Protein AF-A0AA36DNM9-F1 (afdb_monomer)

Solvent-accessible surface area (backbone atoms only — not comparable to full-atom values): 7784 Å² total; per-residue (Å²): 115,47,74,42,99,84,71,50,64,33,42,67,44,81,44,74,40,50,65,60,70,42,46,70,60,34,49,65,69,62,72,47,93,47,58,66,54,40,49,51,36,39,52,74,42,41,33,39,57,55,45,48,56,52,63,67,27,68,68,52,47,51,33,54,76,69,74,41,57,74,46,80,47,72,48,60,57,66,64,55,32,82,54,30,30,82,91,37,10,83,82,48,70,67,41,56,41,75,33,61,49,49,48,50,42,43,75,73,72,47,74,63,67,65,46,73,78,42,72,47,43,77,85,49,59,78,88,79,80,88,85,123

Foldseek 3Di:
DDADPVRADEAEAEDAAQQPLQLLVCQVVVVDDDLVVSQVSLVVSCLQVVLVCQLPPPVVVVCVVVVGHYHYDYHSSWDALLLQDCLNC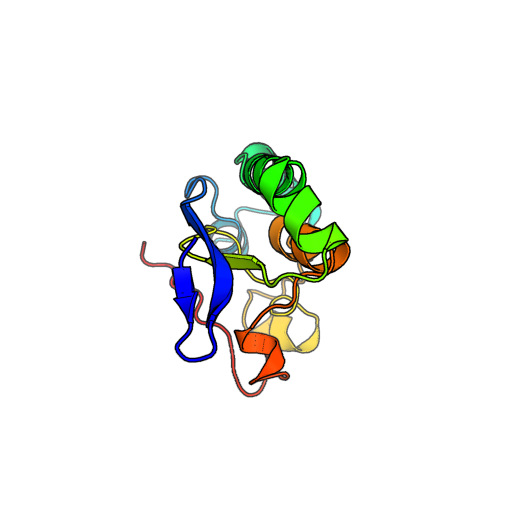VVRNNGRHRRNSNVVCVVSVHDDPVCVVVVDCNVPPDDDDPPD

Mean predicted aligned error: 4.23 Å

InterPro domains:
  IPR036691 Endonuclease/exonuclease/phosphatase superfamily [G3DSA:3.60.10.10] (1-129)
  IPR036691 Endonuclease/exonuclease/phosphatase superfamily [SSF56219] (6-123)

pLDDT: mean 91.88, std 10.55, range [38.22, 98.5]

Nearest PDB structures (foldseek):
  7f1m-assembly1_A-1  TM=2.397E-01  e=2.292E+00  Lake Victoria marburgvirus - Angola2005
  4d3r-assembly1_A  TM=2.615E-01  e=3.123E+00  Homo sapiens
  3awg-assembly2_B  TM=3.117E-01  e=8.401E+00  Ciona intestinalis
  5z5a-assembly3_C  TM=2.226E-01  e=6.560E+00  Thermococcus kodakarensis KOD1

Structure (mmCIF, N/CA/C/O backbone):
data_AF-A0AA36DNM9-F1
#
_entry.id   AF-A0AA36DNM9-F1
#
loop_
_atom_site.group_PDB
_atom_site.id
_atom_site.type_symbol
_atom_site.label_atom_id
_atom_site.label_alt_id
_atom_site.label_comp_id
_atom_site.label_asym_id
_atom_site.label_entity_id
_atom_site.label_seq_id
_atom_site.pdbx_PDB_ins_code
_atom_site.Cartn_x
_atom_site.Cartn_y
_atom_site.Cartn_z
_atom_site.occupancy
_atom_site.B_iso_or_equiv
_atom_site.auth_seq_id
_atom_site.auth_comp_id
_atom_site.auth_asym_id
_atom_site.auth_atom_id
_atom_site.pdbx_PDB_model_num
ATOM 1 N N . MET A 1 1 ? -10.474 8.297 16.574 1.00 63.94 1 MET A N 1
ATOM 2 C CA . MET A 1 1 ? -11.630 7.386 16.702 1.00 63.94 1 MET A CA 1
ATOM 3 C C . MET A 1 1 ? -12.863 8.160 16.300 1.00 63.94 1 MET A C 1
ATOM 5 O O . MET A 1 1 ? -12.997 9.299 16.730 1.00 63.94 1 MET A O 1
ATOM 9 N N . VAL A 1 2 ? -13.699 7.573 15.456 1.00 77.38 2 VAL A N 1
ATOM 10 C CA . VAL A 1 2 ? -14.978 8.145 15.034 1.00 77.38 2 VAL A CA 1
ATOM 11 C C . VAL A 1 2 ? -16.069 7.159 15.434 1.00 77.38 2 VAL A C 1
ATOM 13 O O . VAL A 1 2 ? -15.896 5.952 15.263 1.00 77.38 2 VAL A O 1
ATOM 16 N N . GLU A 1 3 ? -17.164 7.650 16.002 1.00 75.56 3 GLU A N 1
ATOM 17 C CA . GLU A 1 3 ? -18.350 6.834 16.263 1.00 75.56 3 GLU A CA 1
ATOM 18 C C . GLU A 1 3 ? -19.253 6.832 15.027 1.00 75.56 3 GLU A C 1
ATOM 20 O O . GLU A 1 3 ? -19.463 7.866 14.395 1.00 75.56 3 GLU A O 1
ATOM 25 N N . THR A 1 4 ? -19.752 5.655 14.654 1.00 77.88 4 THR A N 1
ATOM 26 C CA . THR A 1 4 ? -20.730 5.507 13.565 1.00 77.88 4 THR A CA 1
ATOM 27 C C . THR A 1 4 ? -22.157 5.668 14.095 1.00 77.88 4 THR A C 1
ATOM 29 O O . THR A 1 4 ? -22.385 5.535 15.295 1.00 77.88 4 THR A O 1
ATOM 32 N N . GLU A 1 5 ? -23.136 5.888 13.210 1.00 75.06 5 GLU A N 1
ATOM 33 C CA . GLU A 1 5 ? -24.563 6.013 13.576 1.00 75.06 5 GLU A CA 1
ATOM 34 C C . GLU A 1 5 ? -25.083 4.828 14.411 1.00 75.06 5 GLU A C 1
ATOM 36 O O . GLU A 1 5 ? -25.944 4.995 15.270 1.00 75.06 5 GLU A O 1
ATOM 41 N N . ASN A 1 6 ? -24.494 3.642 14.232 1.00 81.31 6 ASN A N 1
ATOM 42 C CA . ASN A 1 6 ? -24.830 2.430 14.982 1.00 81.31 6 ASN A CA 1
ATOM 43 C C . ASN A 1 6 ? -23.987 2.247 16.261 1.00 81.31 6 ASN A C 1
ATOM 45 O O . ASN A 1 6 ? -23.873 1.126 16.756 1.00 81.31 6 ASN A O 1
ATOM 49 N N . GLN A 1 7 ? -23.329 3.303 16.757 1.00 80.38 7 GLN A N 1
ATOM 50 C CA . GLN A 1 7 ? -22.432 3.295 17.927 1.00 80.38 7 GLN A CA 1
ATOM 51 C C . GLN A 1 7 ? -21.255 2.310 17.826 1.00 80.38 7 GLN A C 1
ATOM 53 O O . GLN A 1 7 ? -20.610 1.979 18.822 1.00 80.38 7 GLN A O 1
ATOM 58 N N . ARG A 1 8 ? -20.929 1.836 16.617 1.00 84.62 8 ARG A N 1
ATOM 59 C CA . ARG A 1 8 ? -19.742 1.009 16.401 1.00 84.62 8 ARG A CA 1
ATOM 60 C C . ARG A 1 8 ? -18.536 1.935 16.237 1.00 84.62 8 ARG A C 1
ATOM 62 O O . ARG A 1 8 ? -18.562 2.769 15.326 1.00 84.62 8 ARG A O 1
ATOM 69 N N . PRO A 1 9 ? -17.497 1.823 17.077 1.00 92.00 9 PRO A N 1
ATOM 70 C CA . PRO A 1 9 ? -16.334 2.687 16.974 1.00 92.00 9 PRO A CA 1
ATOM 71 C C . PRO A 1 9 ? -15.487 2.286 15.758 1.00 92.00 9 PRO A C 1
ATOM 73 O O . PRO A 1 9 ? -15.361 1.101 15.437 1.00 92.00 9 PRO A O 1
ATOM 76 N N . LEU A 1 10 ? -14.909 3.282 15.088 1.00 93.50 10 LEU A N 1
ATOM 77 C CA . LEU A 1 10 ? -14.016 3.134 13.941 1.00 93.50 10 LEU A CA 1
ATOM 78 C C . LEU A 1 10 ? -12.690 3.857 14.207 1.00 93.50 10 LEU A C 1
ATOM 80 O O . LEU A 1 10 ? -12.665 5.041 14.569 1.00 93.50 10 LEU A O 1
ATOM 84 N N . LEU A 1 11 ? -11.575 3.156 14.009 1.00 96.06 11 LEU A N 1
ATOM 85 C CA . LEU A 1 11 ? -10.250 3.761 14.025 1.00 96.06 11 LEU A CA 1
ATOM 86 C C . LEU A 1 11 ? -9.882 4.148 12.599 1.00 96.06 11 LEU A C 1
ATOM 88 O O . LEU A 1 11 ? -9.776 3.288 11.734 1.00 96.06 11 LEU A O 1
ATOM 92 N N . ILE A 1 12 ? -9.686 5.443 12.367 1.00 95.81 12 ILE A N 1
ATOM 93 C CA . ILE A 1 12 ? -9.201 5.968 11.092 1.00 95.81 12 ILE A CA 1
ATOM 94 C C . ILE A 1 12 ? -7.789 6.490 11.316 1.00 95.81 12 ILE A C 1
ATOM 96 O O . ILE A 1 12 ? -7.574 7.342 12.182 1.00 95.81 12 ILE A O 1
ATOM 100 N N . TRP A 1 13 ? -6.851 5.981 10.529 1.00 96.81 13 TRP A N 1
ATOM 101 C CA . TRP A 1 13 ? -5.478 6.440 10.458 1.00 96.81 13 TRP A CA 1
ATOM 102 C C . TRP A 1 13 ? -5.270 7.171 9.133 1.00 96.81 13 TRP A C 1
ATOM 104 O O . TRP A 1 13 ? -5.312 6.558 8.067 1.00 96.81 13 TRP A O 1
ATOM 114 N N . SER A 1 14 ? -5.057 8.484 9.206 1.00 96.75 14 SER A N 1
ATOM 115 C CA . SER A 1 14 ? -4.688 9.288 8.041 1.00 96.75 14 SER A CA 1
ATOM 116 C C . SER A 1 14 ? -3.171 9.275 7.876 1.00 96.75 14 SER A C 1
ATOM 118 O O . SER A 1 14 ? -2.453 9.561 8.835 1.00 96.75 14 SER A O 1
ATOM 120 N N . ALA A 1 15 ? -2.681 8.930 6.689 1.00 95.81 15 ALA A N 1
ATOM 121 C CA . ALA A 1 15 ? -1.259 8.815 6.397 1.00 95.81 15 ALA A CA 1
ATOM 122 C C . ALA A 1 15 ? -0.875 9.586 5.129 1.00 95.81 15 ALA A C 1
ATOM 124 O O . ALA A 1 15 ? -1.613 9.620 4.147 1.00 95.81 15 ALA A O 1
ATOM 125 N N . HIS A 1 16 ? 0.318 10.172 5.148 1.00 96.12 16 HIS A N 1
ATOM 126 C CA . HIS A 1 16 ? 0.979 10.696 3.961 1.00 96.12 16 HIS A CA 1
ATOM 127 C C . HIS A 1 16 ? 2.426 10.210 3.981 1.00 96.12 16 HIS A C 1
ATOM 129 O O . HIS A 1 16 ? 3.238 10.705 4.765 1.00 96.12 16 HIS A O 1
ATOM 135 N N . PHE A 1 17 ? 2.747 9.205 3.173 1.00 96.12 17 PHE A N 1
ATOM 136 C CA . PHE A 1 17 ? 4.090 8.629 3.151 1.00 96.12 17 PHE A CA 1
ATOM 137 C C . PHE A 1 17 ? 5.036 9.441 2.261 1.00 96.12 17 PHE A C 1
ATOM 139 O O . PHE A 1 17 ? 4.626 10.369 1.563 1.00 96.12 17 PHE A O 1
ATOM 146 N N . ASN A 1 18 ? 6.331 9.120 2.310 1.00 92.75 18 ASN A N 1
ATOM 147 C CA . ASN A 1 18 ? 7.336 9.815 1.511 1.00 92.75 18 ASN A CA 1
ATOM 148 C C . ASN A 1 18 ? 7.055 9.675 0.004 1.00 92.75 18 ASN A C 1
ATOM 150 O O . ASN A 1 18 ? 6.977 8.561 -0.510 1.00 92.75 18 ASN A O 1
ATOM 154 N N . PHE A 1 19 ? 6.988 10.801 -0.705 1.00 89.69 19 PHE A N 1
ATOM 155 C CA . PHE A 1 19 ? 6.740 10.867 -2.149 1.00 89.69 19 PHE A CA 1
ATOM 156 C C . PHE A 1 19 ? 8.005 10.675 -3.003 1.00 89.69 19 PHE A C 1
ATOM 158 O O . PHE A 1 19 ? 7.935 10.387 -4.195 1.00 89.69 19 PHE A O 1
ATOM 165 N N . LYS A 1 20 ? 9.200 10.826 -2.415 1.00 90.31 20 LYS A N 1
ATOM 166 C CA . LYS A 1 20 ? 10.462 10.707 -3.161 1.00 9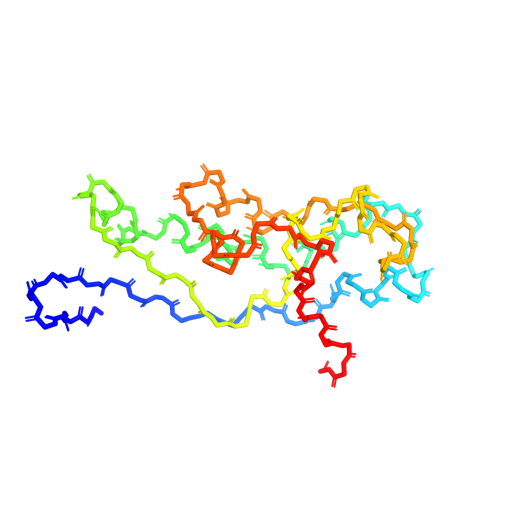0.31 20 LYS A CA 1
ATOM 167 C C . LYS A 1 20 ? 10.709 9.270 -3.614 1.00 90.31 20 LYS A C 1
ATOM 169 O O . LYS A 1 20 ? 10.314 8.318 -2.943 1.00 90.31 20 LYS A O 1
ATOM 174 N N . MET A 1 21 ? 11.456 9.116 -4.710 1.00 86.94 21 MET A N 1
ATOM 175 C CA . MET A 1 21 ? 11.776 7.809 -5.300 1.00 86.94 21 MET A CA 1
ATOM 176 C C . MET A 1 21 ? 10.511 7.009 -5.645 1.00 86.94 21 MET A C 1
ATOM 178 O O . MET A 1 21 ? 10.366 5.852 -5.246 1.00 86.94 21 MET A O 1
ATOM 182 N N . PHE A 1 22 ? 9.562 7.654 -6.324 1.00 90.25 22 PHE A N 1
ATOM 183 C CA . PHE A 1 22 ? 8.311 7.021 -6.717 1.00 90.25 22 PHE A CA 1
ATOM 184 C C . PHE A 1 22 ? 8.567 5.957 -7.793 1.00 90.25 22 PHE A C 1
ATOM 186 O O . PHE A 1 22 ? 9.013 6.257 -8.902 1.00 90.25 22 PHE A O 1
ATOM 193 N N . GLY A 1 23 ? 8.314 4.697 -7.439 1.00 90.69 23 GLY A N 1
ATOM 194 C CA . GLY A 1 23 ? 8.660 3.540 -8.261 1.00 90.69 23 GLY A CA 1
ATOM 195 C C . GLY A 1 23 ? 8.047 3.538 -9.670 1.00 90.69 23 GLY A C 1
ATOM 196 O O . GLY A 1 23 ? 8.776 3.252 -10.617 1.00 90.69 23 GLY A O 1
ATOM 197 N N . PRO A 1 24 ? 6.766 3.912 -9.862 1.00 91.56 24 PRO A N 1
ATOM 198 C CA . PRO A 1 24 ? 6.165 3.984 -11.195 1.00 91.56 24 PRO A CA 1
ATOM 199 C C . PRO A 1 24 ? 6.890 4.900 -12.176 1.00 91.56 24 PRO A C 1
ATOM 201 O O . PRO A 1 24 ? 7.039 4.539 -13.340 1.00 91.56 24 PRO A O 1
ATOM 204 N N . VAL A 1 25 ? 7.394 6.047 -11.710 1.00 89.12 25 VAL A N 1
ATOM 205 C CA . VAL A 1 25 ? 8.170 6.964 -12.558 1.00 89.12 25 VAL A CA 1
ATOM 206 C C . VAL A 1 25 ? 9.487 6.311 -12.971 1.00 89.12 25 VAL A C 1
ATOM 208 O O . VAL A 1 25 ? 9.837 6.339 -14.147 1.00 89.12 25 VAL A O 1
ATOM 211 N N . ALA A 1 26 ? 10.183 5.656 -12.037 1.00 89.00 26 ALA A N 1
ATOM 212 C CA . ALA A 1 26 ? 11.421 4.945 -12.349 1.00 89.00 26 ALA A CA 1
ATOM 213 C C . ALA A 1 26 ? 11.201 3.781 -13.335 1.00 89.00 26 ALA A C 1
ATOM 215 O O . ALA A 1 26 ? 12.021 3.574 -14.227 1.00 89.00 26 ALA A O 1
ATOM 216 N N . ALA A 1 27 ? 10.087 3.057 -13.205 1.00 88.12 27 ALA A N 1
ATOM 217 C CA . ALA A 1 27 ? 9.712 1.970 -14.106 1.00 88.12 27 ALA A CA 1
ATOM 218 C C . ALA A 1 27 ? 9.397 2.476 -15.525 1.00 88.12 27 ALA A C 1
ATOM 220 O O . ALA A 1 27 ? 9.848 1.900 -16.512 1.00 88.12 27 ALA A O 1
ATOM 221 N N . GLN A 1 28 ? 8.635 3.567 -15.634 1.00 85.81 28 GLN A N 1
ATOM 222 C CA . GLN A 1 28 ? 8.158 4.085 -16.916 1.00 85.81 28 GLN A CA 1
ATOM 223 C C . GLN A 1 28 ? 9.209 4.881 -17.691 1.00 85.81 28 GLN A C 1
ATOM 225 O O . GLN A 1 28 ? 9.179 4.892 -18.918 1.00 85.81 28 GLN A O 1
ATOM 230 N N . LEU A 1 29 ? 10.133 5.538 -16.989 1.00 85.88 29 LEU A N 1
ATOM 231 C CA . LEU A 1 29 ? 11.262 6.244 -17.597 1.00 85.88 29 LEU A CA 1
ATOM 232 C C . LEU A 1 29 ? 12.480 5.335 -17.824 1.00 85.88 29 LEU A C 1
ATOM 234 O O . LEU A 1 29 ? 13.561 5.848 -18.099 1.00 85.88 29 LEU A O 1
ATOM 238 N N . GLU A 1 30 ? 12.324 4.014 -17.669 1.00 80.19 30 GLU A N 1
ATOM 239 C CA . GLU A 1 30 ? 13.398 3.018 -17.822 1.00 80.19 30 GLU A CA 1
ATOM 240 C C . GLU A 1 30 ? 14.645 3.341 -16.970 1.00 80.19 30 GLU A C 1
ATOM 242 O O . GLU A 1 30 ? 15.779 3.025 -17.321 1.00 80.19 30 GLU A O 1
ATOM 247 N N . MET A 1 31 ? 14.436 3.986 -15.816 1.00 79.62 31 MET A N 1
ATOM 248 C CA . MET A 1 31 ? 15.500 4.318 -14.860 1.00 79.62 31 MET A CA 1
ATOM 249 C C . MET A 1 31 ? 15.872 3.127 -13.968 1.00 79.62 31 MET A C 1
ATOM 251 O O . MET A 1 31 ? 16.878 3.184 -13.262 1.00 79.62 31 MET A O 1
ATOM 255 N N . ALA A 1 32 ? 15.044 2.081 -13.966 1.00 81.19 32 ALA A N 1
ATOM 256 C CA . ALA A 1 32 ? 15.302 0.804 -13.318 1.00 81.19 32 ALA A CA 1
ATOM 257 C C . ALA A 1 32 ? 15.495 -0.292 -14.372 1.00 81.19 32 ALA A C 1
ATOM 259 O O . ALA A 1 32 ? 14.847 -0.283 -15.418 1.00 81.19 32 ALA A O 1
ATOM 260 N N . ILE A 1 33 ? 16.365 -1.249 -14.063 1.00 79.25 33 ILE A N 1
ATOM 261 C CA . ILE A 1 33 ? 16.703 -2.393 -14.915 1.00 79.25 33 ILE A CA 1
ATOM 262 C C . ILE A 1 33 ? 15.986 -3.657 -14.425 1.00 79.25 33 ILE A C 1
ATOM 264 O O . ILE A 1 33 ? 15.670 -4.534 -15.231 1.00 79.25 33 ILE A O 1
ATOM 268 N N . THR A 1 34 ? 15.652 -3.747 -13.130 1.00 92.06 34 THR A N 1
ATOM 269 C CA . THR A 1 34 ? 14.960 -4.913 -12.549 1.00 92.06 34 THR A CA 1
ATOM 270 C C . THR A 1 34 ? 13.843 -4.548 -11.561 1.00 92.06 34 THR A C 1
ATOM 272 O O . THR A 1 34 ? 13.815 -3.459 -10.981 1.00 92.06 34 THR A O 1
ATOM 275 N N . SER A 1 35 ? 12.910 -5.483 -11.328 1.00 91.81 35 SER A N 1
ATOM 276 C CA . SER A 1 35 ? 11.840 -5.302 -10.334 1.00 91.81 35 SER A CA 1
ATOM 277 C C . SER A 1 35 ? 12.416 -5.215 -8.917 1.00 91.81 35 SER A C 1
ATOM 279 O O . SER A 1 35 ? 11.884 -4.500 -8.069 1.00 91.81 35 SER A O 1
ATOM 281 N N . GLU A 1 36 ? 13.532 -5.895 -8.659 1.00 94.06 36 GLU A N 1
ATOM 282 C CA . GLU A 1 36 ? 14.268 -5.849 -7.397 1.00 94.06 36 GLU A CA 1
ATOM 283 C C . GLU A 1 36 ? 14.820 -4.448 -7.104 1.00 94.06 36 GLU A C 1
ATOM 285 O O . GLU A 1 36 ? 14.833 -4.027 -5.945 1.00 94.06 36 GLU A O 1
ATOM 290 N N . GLU A 1 37 ? 15.240 -3.691 -8.121 1.00 93.75 37 GLU A N 1
ATOM 291 C CA . GLU A 1 37 ? 15.681 -2.301 -7.952 1.00 93.75 37 GLU A CA 1
ATOM 292 C C . GLU A 1 37 ? 14.520 -1.378 -7.571 1.00 93.75 37 GLU A C 1
ATOM 294 O O . GLU A 1 37 ? 14.676 -0.551 -6.664 1.00 93.75 37 GLU A O 1
ATOM 299 N N . LEU A 1 38 ? 13.350 -1.555 -8.197 1.00 94.88 38 LEU A N 1
ATOM 300 C CA . LEU A 1 38 ? 12.126 -0.822 -7.854 1.00 94.88 38 LEU A CA 1
ATOM 301 C C . LEU A 1 38 ? 11.702 -1.107 -6.409 1.00 94.88 38 LEU A C 1
ATOM 303 O O . LEU A 1 38 ? 11.471 -0.177 -5.634 1.00 94.88 38 LEU A O 1
ATOM 307 N N . ILE A 1 39 ? 11.686 -2.384 -6.018 1.00 96.50 39 ILE A N 1
ATOM 308 C CA . ILE A 1 39 ? 11.380 -2.815 -4.648 1.00 96.50 39 ILE A CA 1
ATOM 309 C C . ILE A 1 39 ? 12.408 -2.240 -3.671 1.00 96.50 39 ILE A C 1
ATOM 311 O O . ILE A 1 39 ? 12.041 -1.663 -2.651 1.00 96.50 39 ILE A O 1
ATOM 315 N N . SER A 1 40 ? 13.700 -2.321 -3.986 1.00 95.75 40 SER A N 1
ATOM 316 C CA . SER A 1 40 ? 14.753 -1.758 -3.134 1.00 95.75 40 SER A CA 1
ATOM 317 C C . SER A 1 40 ? 14.603 -0.244 -2.967 1.00 95.75 40 SER A C 1
ATOM 319 O O . SER A 1 40 ? 14.877 0.294 -1.893 1.00 95.75 40 SER A O 1
ATOM 321 N N . SER A 1 41 ? 14.157 0.459 -4.010 1.00 94.38 41 SER A N 1
ATOM 322 C CA . SER A 1 41 ? 13.865 1.889 -3.929 1.00 94.38 41 SER A CA 1
ATOM 323 C C . SER A 1 41 ? 12.670 2.187 -3.026 1.00 94.38 41 SER A C 1
ATOM 325 O O . SER A 1 41 ? 12.701 3.175 -2.291 1.00 94.38 41 SER A O 1
ATOM 327 N N . GLU A 1 42 ? 11.656 1.322 -3.028 1.00 96.81 42 GLU A N 1
ATOM 328 C CA . GLU A 1 42 ? 10.523 1.399 -2.106 1.00 96.81 42 GLU A CA 1
ATOM 329 C C . GLU A 1 42 ? 10.989 1.301 -0.646 1.00 96.81 42 GLU A C 1
ATOM 331 O O . GLU A 1 42 ? 10.613 2.134 0.178 1.00 96.81 42 GLU A O 1
ATOM 336 N N . TYR A 1 43 ? 11.889 0.365 -0.327 1.00 97.06 43 TYR A N 1
ATOM 337 C CA . TYR A 1 43 ? 12.495 0.272 1.007 1.00 97.06 43 TYR A CA 1
ATOM 338 C C . TYR A 1 43 ? 13.311 1.522 1.360 1.00 97.06 43 TYR A C 1
ATOM 340 O O . TYR A 1 43 ? 13.112 2.114 2.422 1.00 97.06 43 TYR A O 1
ATOM 348 N N . ARG A 1 44 ? 14.194 1.975 0.457 1.00 96.62 44 ARG A N 1
ATOM 349 C CA . ARG A 1 44 ? 15.031 3.172 0.680 1.00 96.62 44 ARG A CA 1
ATOM 350 C C . ARG A 1 44 ? 14.218 4.452 0.851 1.00 96.62 44 ARG A C 1
ATOM 352 O O . ARG A 1 44 ? 14.681 5.374 1.517 1.00 96.62 44 ARG A O 1
ATOM 359 N N . SER A 1 45 ? 13.022 4.522 0.271 1.00 96.62 45 SER A N 1
ATOM 360 C CA . SER A 1 45 ? 12.116 5.659 0.448 1.00 96.62 45 SER A CA 1
ATOM 361 C C . SER A 1 45 ? 11.599 5.818 1.875 1.00 96.62 45 SER A C 1
ATOM 363 O O . SER A 1 45 ? 11.156 6.905 2.237 1.00 96.62 45 SER A O 1
ATOM 365 N N . GLY A 1 46 ? 11.654 4.767 2.695 1.00 97.69 46 GLY A N 1
ATOM 366 C CA . GLY A 1 46 ? 11.076 4.764 4.034 1.00 97.69 46 GLY A CA 1
ATOM 367 C C . GLY A 1 46 ? 9.571 4.488 4.066 1.00 97.69 46 GLY A C 1
ATOM 368 O O . GLY A 1 46 ? 9.036 4.317 5.157 1.00 97.69 46 GLY A O 1
ATOM 369 N N . ARG A 1 47 ? 8.887 4.358 2.916 1.00 97.81 47 ARG A N 1
ATOM 370 C CA . ARG A 1 47 ? 7.454 4.011 2.873 1.00 97.81 47 ARG A CA 1
ATOM 371 C C . ARG A 1 47 ? 7.158 2.664 3.531 1.00 97.81 47 ARG A C 1
ATOM 373 O O . ARG A 1 47 ? 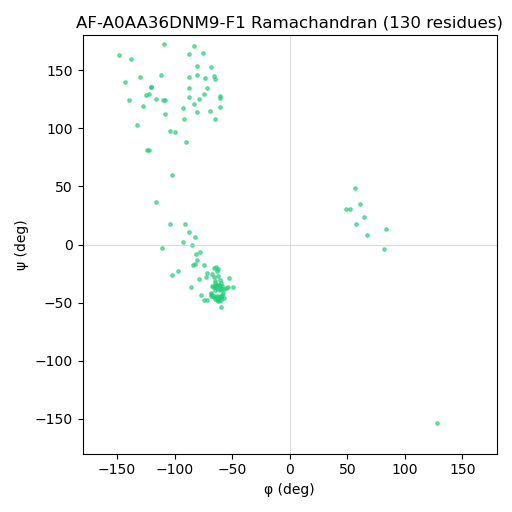6.168 2.539 4.244 1.00 97.81 47 ARG A O 1
ATOM 380 N N . VAL A 1 48 ? 8.043 1.678 3.352 1.00 98.38 48 VAL A N 1
ATOM 381 C CA . VAL A 1 48 ? 7.920 0.372 4.024 1.00 98.38 48 VAL A CA 1
ATOM 382 C C . VAL A 1 48 ? 7.979 0.529 5.542 1.00 98.38 48 VAL A C 1
ATOM 384 O O . VAL A 1 48 ? 7.089 0.051 6.236 1.00 98.38 48 VAL A O 1
ATOM 387 N N . ARG A 1 49 ? 8.948 1.299 6.045 1.00 98.25 49 ARG A N 1
ATOM 388 C CA . ARG A 1 49 ? 9.057 1.602 7.474 1.00 98.25 49 ARG A CA 1
ATOM 389 C C . ARG A 1 49 ? 7.825 2.340 8.003 1.00 98.25 49 ARG A C 1
ATOM 391 O O . ARG A 1 49 ? 7.375 2.045 9.099 1.00 98.25 49 ARG A O 1
ATOM 398 N N . ASN A 1 50 ? 7.250 3.271 7.238 1.00 97.81 50 ASN A N 1
ATOM 399 C CA . ASN A 1 50 ? 6.016 3.942 7.655 1.00 97.81 50 ASN A CA 1
ATOM 400 C C . ASN A 1 50 ? 4.832 2.970 7.757 1.00 97.81 50 ASN A C 1
ATOM 402 O O . ASN A 1 50 ? 4.008 3.112 8.657 1.00 97.81 50 ASN A O 1
ATOM 406 N N . ALA A 1 51 ? 4.742 1.982 6.863 1.00 98.38 51 ALA A N 1
ATOM 407 C CA . ALA A 1 51 ? 3.729 0.935 6.955 1.00 98.38 51 ALA A CA 1
ATOM 408 C C . ALA A 1 51 ? 3.930 0.069 8.207 1.00 98.38 51 ALA A C 1
ATOM 410 O O . ALA A 1 51 ? 2.978 -0.139 8.955 1.00 98.38 51 ALA A O 1
ATOM 411 N N . GLU A 1 52 ? 5.164 -0.366 8.468 1.00 98.50 52 GLU A N 1
ATOM 412 C CA . GLU A 1 52 ? 5.534 -1.114 9.678 1.00 98.50 52 GLU A CA 1
ATOM 413 C C . GLU A 1 52 ? 5.191 -0.325 10.950 1.00 98.50 52 GLU A C 1
ATOM 415 O O . GLU A 1 52 ? 4.533 -0.855 11.835 1.00 98.50 52 GLU A O 1
ATOM 420 N N . GLU A 1 53 ? 5.515 0.971 11.012 1.00 98.25 53 GLU A N 1
ATOM 421 C CA . GLU A 1 53 ? 5.191 1.839 12.154 1.00 98.25 53 GLU A CA 1
ATOM 422 C C . GLU A 1 53 ? 3.679 1.921 12.439 1.00 98.25 53 GLU A C 1
ATOM 424 O O . GLU A 1 53 ? 3.277 1.978 13.603 1.00 98.25 53 GLU A O 1
ATOM 429 N N . ILE A 1 54 ? 2.830 1.903 11.403 1.00 98.19 54 ILE A N 1
ATOM 430 C CA . ILE A 1 54 ? 1.367 1.858 11.567 1.00 98.19 54 ILE A CA 1
ATOM 431 C C . ILE A 1 54 ? 0.918 0.478 12.051 1.00 98.19 54 ILE A C 1
ATOM 433 O O . ILE A 1 54 ? 0.119 0.391 12.985 1.00 98.19 54 ILE A O 1
ATOM 437 N N . LEU A 1 55 ? 1.403 -0.589 11.415 1.00 98.12 55 LEU A N 1
ATOM 438 C CA . LEU A 1 55 ? 1.012 -1.966 11.725 1.00 98.12 55 LEU A CA 1
ATOM 439 C C . LEU A 1 55 ? 1.455 -2.382 13.136 1.00 98.12 55 LEU A C 1
ATOM 441 O O . LEU A 1 55 ? 0.703 -3.040 13.850 1.00 98.12 55 LEU A O 1
ATOM 445 N N . ASP A 1 56 ? 2.618 -1.916 13.583 1.00 97.88 56 ASP A N 1
ATOM 446 C CA . ASP A 1 56 ? 3.147 -2.179 14.920 1.00 97.88 56 ASP A CA 1
ATOM 447 C C . ASP A 1 56 ? 2.556 -1.248 15.990 1.00 97.88 56 ASP A C 1
ATOM 449 O O . ASP A 1 56 ? 2.742 -1.473 17.194 1.00 97.88 56 ASP A O 1
ATOM 453 N N . HIS A 1 57 ? 1.790 -0.224 15.598 1.00 98.38 57 HIS A N 1
ATOM 454 C CA . HIS A 1 57 ? 1.249 0.743 16.542 1.00 98.38 57 HIS A CA 1
ATOM 455 C C . HIS A 1 57 ? 0.327 0.057 17.574 1.00 98.38 57 HIS A C 1
ATOM 457 O O . HIS A 1 57 ? -0.641 -0.612 17.190 1.00 98.38 57 HIS A O 1
ATOM 463 N N . PRO A 1 58 ? 0.533 0.257 18.896 1.00 97.88 58 PRO A N 1
ATOM 464 C CA . PRO A 1 58 ? -0.219 -0.451 19.937 1.00 97.88 58 PRO A CA 1
ATOM 465 C C . PRO A 1 58 ? -1.740 -0.340 19.801 1.00 97.88 58 PRO A C 1
ATOM 467 O O . PRO A 1 58 ? -2.449 -1.315 20.040 1.00 97.88 58 PRO A O 1
ATOM 470 N N . LEU A 1 59 ? -2.235 0.825 19.368 1.00 97.06 59 LEU A N 1
ATOM 471 C CA . LEU A 1 59 ? -3.664 1.053 19.144 1.00 97.06 59 LEU A CA 1
ATOM 472 C C . LEU A 1 59 ? -4.212 0.241 17.961 1.00 97.06 59 LEU A C 1
ATOM 474 O O . LEU A 1 59 ? -5.288 -0.332 18.079 1.00 97.06 59 LEU A O 1
ATOM 478 N N . VAL A 1 60 ? -3.485 0.160 16.841 1.00 97.44 60 VAL A N 1
ATOM 479 C CA . VAL A 1 60 ? -3.909 -0.634 15.672 1.00 97.44 60 VAL A CA 1
ATOM 480 C C . VAL A 1 60 ? -3.969 -2.108 16.063 1.00 97.44 60 VAL A C 1
ATOM 482 O O . VAL A 1 60 ? -4.997 -2.762 15.891 1.00 97.44 60 VAL A O 1
ATOM 485 N N . ASN A 1 61 ? -2.911 -2.576 16.721 1.00 97.12 61 ASN A N 1
ATOM 486 C CA . ASN A 1 61 ? -2.799 -3.928 17.244 1.00 97.12 61 ASN A CA 1
ATOM 487 C C . ASN A 1 61 ? -3.910 -4.286 18.248 1.00 97.12 61 ASN A C 1
ATOM 489 O O . ASN A 1 61 ? -4.474 -5.379 18.197 1.00 97.12 61 ASN A O 1
ATOM 493 N N . GLU A 1 62 ? -4.253 -3.386 19.174 1.00 97.38 62 GLU A N 1
ATOM 494 C CA . GLU A 1 62 ? -5.361 -3.600 20.112 1.00 97.38 62 GLU A CA 1
ATOM 495 C C . GLU A 1 62 ? -6.705 -3.719 19.388 1.00 97.38 62 GLU A C 1
ATOM 497 O O . GLU A 1 62 ? -7.491 -4.622 19.684 1.00 97.38 62 GLU A O 1
ATOM 502 N N . TRP A 1 63 ? -6.964 -2.841 18.421 1.00 97.19 63 TRP A N 1
ATOM 503 C CA . TRP A 1 63 ? -8.216 -2.831 17.672 1.00 97.19 63 TRP A CA 1
ATOM 504 C C . TRP A 1 63 ? -8.396 -4.090 16.830 1.00 97.19 63 TRP A C 1
ATOM 506 O O . TRP A 1 63 ? -9.460 -4.710 16.900 1.00 97.19 63 TRP A O 1
ATOM 516 N N . GLN A 1 64 ? -7.350 -4.523 16.122 1.00 95.12 64 GLN A N 1
ATOM 517 C CA . GLN A 1 64 ? -7.376 -5.776 15.368 1.00 95.12 64 GLN A CA 1
ATOM 518 C C . GLN A 1 64 ? -7.623 -6.982 16.287 1.00 95.12 64 GLN A C 1
ATOM 520 O O . GLN A 1 64 ? -8.501 -7.794 15.994 1.00 95.12 64 GLN A O 1
ATOM 525 N N . ARG A 1 65 ? -6.952 -7.068 17.450 1.00 96.12 65 ARG A N 1
ATOM 526 C CA . ARG A 1 65 ? -7.195 -8.145 18.437 1.00 96.12 65 ARG A CA 1
ATOM 527 C C . ARG A 1 65 ? -8.631 -8.178 18.957 1.00 96.12 65 ARG A C 1
ATOM 529 O O . ARG A 1 65 ? -9.143 -9.248 19.272 1.00 96.12 65 ARG A O 1
ATOM 536 N N . ARG A 1 66 ? -9.277 -7.017 19.066 1.00 95.94 66 ARG A N 1
ATOM 537 C CA . ARG A 1 66 ? -10.674 -6.885 19.510 1.00 95.94 66 ARG A CA 1
ATOM 538 C C . ARG A 1 66 ? -11.689 -7.081 18.378 1.00 95.94 66 ARG A C 1
ATOM 540 O O . ARG A 1 66 ? -12.886 -6.970 18.633 1.00 95.94 66 ARG A O 1
ATOM 547 N N . GLY A 1 67 ? -11.246 -7.334 17.143 1.00 94.69 67 GLY A N 1
ATOM 548 C CA . GLY A 1 67 ? -12.123 -7.420 15.970 1.00 94.69 67 GLY A CA 1
ATOM 549 C C . GLY A 1 67 ? -12.821 -6.095 15.636 1.00 94.69 67 GLY A C 1
ATOM 550 O O . GLY A 1 67 ? -13.900 -6.085 15.033 1.00 94.69 67 GLY A O 1
ATOM 551 N N . LEU A 1 68 ? -12.246 -4.971 16.071 1.00 94.56 68 LEU A N 1
ATOM 552 C CA . LEU A 1 68 ? -12.756 -3.637 15.779 1.00 94.56 68 LEU A CA 1
ATOM 553 C C . LEU A 1 68 ? -12.181 -3.132 14.448 1.00 94.56 68 LEU A C 1
ATOM 555 O O . LEU A 1 68 ? -11.025 -3.414 14.131 1.00 94.56 68 LEU A O 1
ATOM 559 N N . PRO A 1 69 ? -12.968 -2.383 13.657 1.00 95.00 69 PRO A N 1
ATOM 560 C CA . PRO A 1 69 ? -12.540 -1.960 12.333 1.00 95.00 69 PRO A CA 1
ATOM 561 C C . PRO A 1 69 ? -11.450 -0.884 12.408 1.00 95.00 69 PRO A C 1
ATOM 563 O O . PRO A 1 69 ? -11.574 0.101 13.142 1.00 95.00 69 PRO A O 1
ATOM 566 N N . VAL A 1 70 ? -10.413 -1.058 11.588 1.00 97.44 70 VAL A N 1
ATOM 567 C CA . VAL A 1 70 ? -9.336 -0.086 11.378 1.00 97.44 70 VAL A CA 1
ATOM 568 C C . VAL A 1 70 ? -9.287 0.261 9.896 1.00 97.44 70 VAL A C 1
ATOM 570 O O . VAL A 1 70 ? -9.254 -0.627 9.048 1.00 97.44 70 VAL A O 1
ATOM 573 N N . VAL A 1 71 ? -9.277 1.552 9.583 1.00 97.25 71 VAL A N 1
ATOM 574 C CA . VAL A 1 71 ? -9.101 2.081 8.230 1.00 97.25 71 VAL A CA 1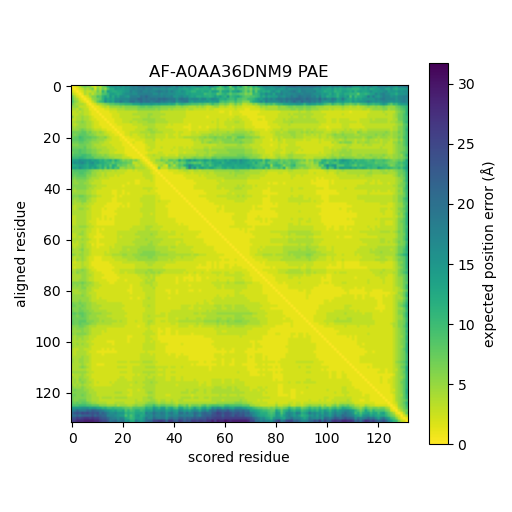
ATOM 575 C C . VAL A 1 71 ? -7.811 2.879 8.201 1.00 97.25 71 VAL A C 1
ATOM 577 O O . VAL A 1 71 ? -7.643 3.809 8.986 1.00 97.25 71 VAL A O 1
ATOM 580 N N . VAL A 1 72 ? -6.922 2.539 7.275 1.00 97.94 72 VAL A N 1
ATOM 581 C CA . VAL A 1 72 ? -5.737 3.334 6.945 1.00 97.94 72 VAL A CA 1
ATOM 582 C C . VAL A 1 72 ? -5.982 3.951 5.576 1.00 97.94 72 VAL A C 1
ATOM 584 O O . VAL A 1 72 ? -6.308 3.238 4.629 1.00 97.94 72 VAL A O 1
ATOM 587 N N . ALA A 1 73 ? -5.890 5.273 5.478 1.00 96.00 73 ALA A N 1
ATOM 588 C CA . ALA A 1 73 ? -6.177 6.004 4.250 1.00 96.00 73 ALA A CA 1
ATOM 589 C C . ALA A 1 73 ? -5.321 7.270 4.138 1.00 96.00 73 ALA A C 1
ATOM 591 O O . ALA A 1 73 ? -4.762 7.748 5.121 1.00 96.00 73 ALA A O 1
ATOM 592 N N . GLY A 1 74 ? -5.246 7.821 2.931 1.00 94.69 74 GLY A N 1
ATOM 593 C CA . GLY A 1 74 ? -4.451 9.000 2.603 1.00 94.69 74 GLY A CA 1
ATOM 594 C C . GLY A 1 74 ? -3.557 8.725 1.399 1.00 94.69 74 GLY A C 1
ATOM 595 O O . GLY A 1 74 ? -3.889 7.874 0.574 1.00 94.69 74 GLY A O 1
ATOM 596 N N . ASP A 1 75 ? -2.440 9.437 1.297 1.00 95.19 75 ASP A N 1
ATOM 597 C CA . ASP A 1 75 ? -1.487 9.256 0.204 1.00 95.19 75 ASP A CA 1
ATOM 598 C C . ASP A 1 75 ? -0.305 8.391 0.653 1.00 95.19 75 ASP A C 1
ATOM 600 O O . ASP A 1 75 ? 0.657 8.855 1.269 1.00 95.19 75 ASP A O 1
ATOM 604 N N . LEU A 1 76 ? -0.379 7.097 0.348 1.00 95.50 76 LEU A N 1
ATOM 605 C CA . LEU A 1 76 ? 0.685 6.151 0.682 1.00 95.50 76 LEU A CA 1
ATOM 606 C C . LEU A 1 76 ? 1.884 6.240 -0.277 1.00 95.50 76 LEU A C 1
ATOM 608 O O . LEU A 1 76 ? 2.885 5.566 -0.036 1.00 95.50 76 LEU A O 1
ATOM 612 N N . ASN A 1 77 ? 1.800 7.040 -1.350 1.00 95.00 77 ASN A N 1
ATOM 613 C CA . ASN A 1 77 ? 2.854 7.221 -2.354 1.00 95.00 77 ASN A CA 1
ATOM 614 C C . ASN A 1 77 ? 3.448 5.904 -2.894 1.00 95.00 77 ASN A C 1
ATOM 616 O O . ASN A 1 77 ? 4.620 5.816 -3.256 1.00 95.00 77 ASN A O 1
ATOM 620 N N . THR A 1 78 ? 2.628 4.858 -2.941 1.00 94.31 78 THR A N 1
ATOM 621 C CA . THR A 1 78 ? 3.010 3.508 -3.351 1.00 94.31 78 THR A CA 1
ATOM 622 C C . THR A 1 78 ? 1.861 2.883 -4.138 1.00 94.31 78 THR A C 1
ATOM 624 O O . THR A 1 78 ? 0.695 3.089 -3.780 1.00 94.31 78 THR A O 1
ATOM 627 N N . PRO A 1 79 ? 2.125 2.140 -5.220 1.00 94.75 79 PRO A N 1
ATOM 628 C CA . PRO A 1 79 ? 1.056 1.468 -5.943 1.00 94.75 79 PRO A CA 1
ATOM 629 C C . PRO A 1 79 ? 0.546 0.223 -5.207 1.00 94.75 79 PRO A C 1
ATOM 631 O O . PRO A 1 79 ? 1.193 -0.345 -4.323 1.00 94.75 79 PRO A O 1
ATOM 634 N N . SER A 1 80 ? -0.624 -0.258 -5.628 1.00 95.69 80 SER A N 1
ATOM 635 C CA . SER A 1 80 ? -1.140 -1.550 -5.176 1.00 95.69 80 SER A CA 1
ATOM 636 C C . SER A 1 80 ? -0.384 -2.694 -5.857 1.00 95.69 80 SER A C 1
ATOM 638 O O . SER A 1 80 ? -0.263 -2.732 -7.085 1.00 95.69 80 SER A O 1
ATOM 640 N N . HIS A 1 81 ? 0.101 -3.662 -5.077 1.00 96.88 81 HIS A N 1
ATOM 641 C CA . HIS A 1 81 ? 0.675 -4.909 -5.596 1.00 96.88 81 HIS A CA 1
ATOM 642 C C . HIS A 1 81 ? -0.355 -5.740 -6.385 1.00 96.88 81 HIS A C 1
ATOM 644 O O . HIS A 1 81 ? 0.027 -6.542 -7.236 1.00 96.88 81 HIS A O 1
ATOM 650 N N . LEU A 1 82 ? -1.653 -5.511 -6.153 1.00 97.12 82 LEU A N 1
ATOM 651 C CA . LEU A 1 82 ? -2.756 -6.125 -6.899 1.00 97.12 82 LEU A CA 1
ATOM 652 C C . LEU A 1 82 ? -2.928 -5.523 -8.304 1.00 97.12 82 LEU A C 1
ATOM 654 O O . LEU A 1 82 ? -3.537 -6.143 -9.177 1.00 97.12 82 LEU A O 1
ATOM 658 N N . ASP A 1 83 ? -2.355 -4.341 -8.549 1.00 96.50 83 ASP A N 1
ATOM 659 C CA . ASP A 1 83 ? -2.492 -3.623 -9.818 1.00 96.50 83 ASP A CA 1
ATOM 660 C C . ASP A 1 83 ? -1.317 -3.866 -10.761 1.00 96.50 83 ASP A C 1
ATOM 662 O O . ASP A 1 83 ? -1.484 -3.716 -11.971 1.00 96.50 83 ASP A O 1
ATOM 666 N N . TRP A 1 84 ? -0.150 -4.258 -10.244 1.00 95.31 84 TRP A N 1
ATOM 667 C CA . TRP A 1 84 ? 1.103 -4.447 -10.989 1.00 95.31 84 TRP A CA 1
ATOM 668 C C . TRP A 1 84 ? 1.385 -5.931 -11.265 1.00 95.31 84 TRP A C 1
ATOM 670 O O . TRP A 1 84 ? 2.396 -6.493 -10.847 1.00 95.31 84 TRP A O 1
ATOM 680 N N . THR A 1 85 ? 0.461 -6.578 -11.980 1.00 96.12 85 THR A N 1
ATOM 681 C CA . THR A 1 85 ? 0.466 -8.024 -12.251 1.00 96.12 85 THR A CA 1
ATOM 682 C C . THR A 1 85 ? 0.776 -8.336 -13.716 1.00 96.12 85 THR A C 1
ATOM 684 O O . THR A 1 85 ? 0.778 -7.458 -14.576 1.00 96.12 85 THR A O 1
ATOM 687 N N . VAL A 1 86 ? 0.966 -9.620 -14.044 1.00 97.38 86 VAL A N 1
ATOM 688 C CA . VAL A 1 86 ? 1.157 -10.074 -15.437 1.00 97.38 86 VAL A CA 1
ATOM 689 C C . VAL A 1 86 ? 0.008 -9.627 -16.350 1.00 97.38 86 VAL A C 1
ATOM 691 O O . VAL A 1 86 ? 0.253 -9.245 -17.494 1.00 97.38 86 VAL A O 1
ATOM 694 N N . ALA A 1 87 ? -1.234 -9.632 -15.852 1.00 96.75 87 ALA A N 1
ATOM 695 C CA . ALA A 1 87 ? -2.418 -9.260 -16.628 1.00 96.75 87 ALA A CA 1
ATOM 696 C C . ALA A 1 87 ? -2.453 -7.766 -16.996 1.00 96.75 87 ALA A C 1
ATOM 698 O O . ALA A 1 87 ? -3.063 -7.385 -17.994 1.00 96.75 87 ALA A O 1
ATOM 699 N N . THR A 1 88 ? -1.792 -6.921 -16.206 1.00 95.19 88 THR A N 1
ATOM 700 C CA . THR A 1 88 ? -1.758 -5.465 -16.383 1.00 95.19 88 THR A CA 1
ATOM 701 C C . THR A 1 88 ? -0.391 -4.939 -16.811 1.00 95.19 88 THR A C 1
ATOM 703 O O . THR A 1 88 ? -0.298 -3.756 -17.122 1.00 95.19 88 THR A O 1
ATOM 706 N N . ARG A 1 89 ? 0.644 -5.787 -16.925 1.00 94.00 89 ARG A N 1
ATOM 707 C CA . ARG A 1 89 ? 2.035 -5.385 -17.219 1.00 94.00 89 A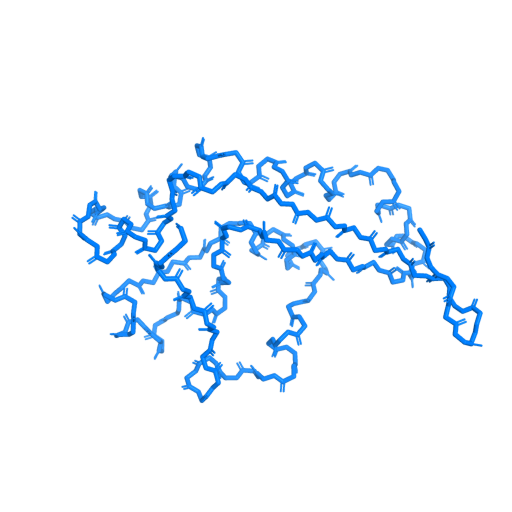RG A CA 1
ATOM 708 C C . ARG A 1 89 ? 2.184 -4.443 -18.412 1.00 94.00 89 ARG A C 1
ATOM 710 O O . ARG A 1 89 ? 2.969 -3.508 -18.367 1.00 94.00 89 ARG A O 1
ATOM 717 N N . LYS A 1 90 ? 1.374 -4.619 -19.463 1.00 93.00 90 LYS A N 1
ATOM 718 C CA . LYS A 1 90 ? 1.399 -3.754 -20.657 1.00 93.00 90 LYS A CA 1
ATOM 719 C C . LYS A 1 90 ? 1.018 -2.298 -20.368 1.00 93.00 90 LYS A C 1
ATOM 721 O O . LYS A 1 90 ? 1.405 -1.419 -21.125 1.00 93.00 90 LYS A O 1
ATOM 726 N N . ARG A 1 91 ? 0.280 -2.038 -19.285 1.00 91.06 91 ARG A N 1
ATOM 727 C CA . ARG A 1 91 ? -0.042 -0.686 -18.795 1.00 91.06 91 ARG A CA 1
ATOM 728 C C . ARG A 1 91 ? 1.082 -0.084 -17.950 1.00 91.06 91 ARG A C 1
ATOM 730 O O . ARG A 1 91 ? 1.109 1.123 -17.767 1.00 91.06 91 ARG A O 1
ATOM 737 N N . HIS A 1 92 ? 1.999 -0.923 -17.478 1.00 91.19 92 HIS A N 1
ATOM 738 C CA . HIS A 1 92 ? 3.063 -0.578 -16.542 1.00 91.19 92 HIS A CA 1
ATOM 739 C C . HIS A 1 92 ? 4.438 -0.749 -17.182 1.00 91.19 92 HIS A C 1
ATOM 741 O O . HIS A 1 92 ? 5.341 -1.247 -16.533 1.00 91.19 92 HIS A O 1
ATOM 747 N N . GLY A 1 93 ? 4.597 -0.435 -18.472 1.00 89.56 93 GLY A N 1
ATOM 748 C CA . GLY A 1 93 ? 5.896 -0.546 -19.154 1.00 89.56 93 GLY A CA 1
ATOM 749 C C . GLY A 1 93 ? 6.476 -1.966 -19.184 1.00 89.56 93 GLY A C 1
ATOM 750 O O . GLY A 1 93 ? 7.679 -2.136 -19.067 1.00 89.56 93 GLY A O 1
ATOM 751 N N . ASP A 1 94 ? 5.619 -2.987 -19.288 1.00 92.69 94 ASP A N 1
ATOM 752 C CA . ASP A 1 94 ? 5.966 -4.415 -19.205 1.00 92.69 94 ASP A CA 1
ATOM 753 C C . ASP A 1 94 ? 6.465 -4.910 -17.832 1.00 92.69 94 ASP A C 1
ATOM 755 O O . ASP A 1 94 ? 6.793 -6.093 -17.690 1.00 92.69 94 ASP A O 1
ATOM 759 N N . TRP A 1 95 ? 6.392 -4.070 -16.796 1.00 94.44 95 TRP A N 1
ATOM 760 C CA . TRP A 1 95 ? 6.773 -4.415 -15.430 1.00 94.44 95 TRP A CA 1
ATOM 761 C C . TRP A 1 95 ? 5.696 -5.200 -14.671 1.00 94.44 95 TRP A C 1
ATOM 763 O O . TRP A 1 95 ? 4.490 -4.973 -14.799 1.00 94.44 95 TRP A O 1
ATOM 773 N N . VAL A 1 96 ? 6.164 -6.107 -13.811 1.00 95.69 96 VAL A N 1
ATOM 774 C CA . VAL A 1 96 ? 5.376 -6.808 -12.790 1.00 95.69 96 VAL A CA 1
ATOM 775 C C . VAL A 1 96 ? 6.096 -6.609 -11.464 1.00 95.69 96 VAL A C 1
ATOM 777 O O . VAL A 1 96 ? 7.262 -6.986 -11.329 1.00 95.69 96 VAL A O 1
ATOM 780 N N . VAL A 1 97 ? 5.424 -5.983 -10.499 1.00 96.06 97 VAL A N 1
ATOM 781 C CA . VAL A 1 97 ? 6.049 -5.551 -9.243 1.00 96.06 97 VAL A CA 1
ATOM 782 C C . VAL A 1 97 ? 5.101 -5.809 -8.084 1.00 96.06 97 VAL A C 1
ATOM 784 O O . VAL A 1 97 ? 3.970 -5.328 -8.055 1.00 96.06 97 VAL A O 1
ATOM 787 N N . ARG A 1 98 ? 5.583 -6.553 -7.090 1.00 96.94 98 ARG A N 1
ATOM 788 C CA . ARG A 1 98 ? 4.872 -6.762 -5.827 1.00 96.94 98 ARG A CA 1
ATOM 789 C C . ARG A 1 98 ? 5.296 -5.663 -4.857 1.00 96.94 98 ARG A C 1
ATOM 791 O O . ARG A 1 98 ? 6.289 -5.812 -4.154 1.00 96.94 98 ARG A O 1
ATOM 798 N N . TRP A 1 99 ? 4.595 -4.531 -4.884 1.00 97.44 99 TRP A N 1
ATOM 799 C CA . TRP A 1 99 ? 4.917 -3.374 -4.043 1.00 97.44 99 TRP A CA 1
ATOM 800 C C . TRP A 1 99 ? 4.831 -3.732 -2.547 1.00 97.44 99 TRP A C 1
ATOM 802 O O . TRP A 1 99 ? 3.750 -4.092 -2.074 1.00 97.44 99 TRP A O 1
ATOM 812 N N . PR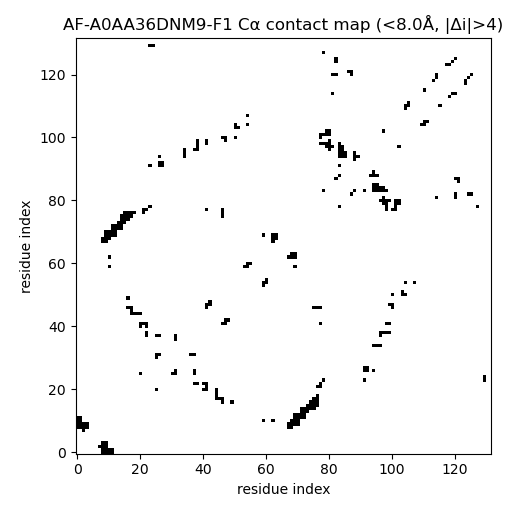O A 1 100 ? 5.938 -3.636 -1.784 1.00 98.12 100 PRO A N 1
ATOM 813 C CA . PRO A 1 100 ? 6.017 -4.201 -0.436 1.00 98.12 100 PRO A CA 1
ATOM 814 C C . PRO A 1 100 ? 5.071 -3.535 0.564 1.00 98.12 100 PRO A C 1
ATOM 816 O O . PRO A 1 100 ? 4.546 -4.219 1.433 1.00 98.12 100 PRO A O 1
ATOM 819 N N . VAL A 1 101 ? 4.797 -2.233 0.438 1.00 98.12 101 VAL A N 1
ATOM 820 C CA . VAL A 1 101 ? 3.909 -1.521 1.373 1.00 98.12 101 VAL A CA 1
ATOM 821 C C . VAL A 1 101 ? 2.506 -2.122 1.381 1.00 98.12 101 VAL A C 1
ATOM 823 O O . VAL A 1 101 ? 1.993 -2.492 2.434 1.00 98.12 101 VAL A O 1
ATOM 826 N N . THR A 1 102 ? 1.873 -2.241 0.213 1.00 97.56 102 THR A N 1
ATOM 827 C CA . THR A 1 102 ? 0.509 -2.779 0.141 1.00 97.56 102 THR A CA 1
ATOM 828 C C . THR A 1 102 ? 0.476 -4.286 0.395 1.00 97.56 102 THR A C 1
ATOM 830 O O . THR A 1 102 ? -0.513 -4.776 0.933 1.00 97.56 102 THR A O 1
ATOM 833 N N . GLU A 1 103 ? 1.553 -5.017 0.084 1.00 98.25 103 GLU A N 1
ATOM 834 C CA . GLU A 1 103 ? 1.679 -6.441 0.432 1.00 98.25 103 GLU A CA 1
ATOM 835 C C . GLU A 1 103 ? 1.780 -6.648 1.958 1.00 98.25 103 GLU A C 1
ATOM 837 O O . GLU A 1 103 ? 1.211 -7.600 2.490 1.00 98.25 103 GLU A O 1
ATOM 842 N N . LEU A 1 104 ? 2.457 -5.750 2.687 1.00 98.50 104 LEU A N 1
ATOM 843 C CA . LEU A 1 104 ? 2.522 -5.781 4.154 1.00 98.50 104 LEU A CA 1
ATOM 844 C C . LEU A 1 104 ? 1.150 -5.566 4.791 1.00 98.50 104 LEU A C 1
ATOM 846 O O . LEU A 1 104 ? 0.772 -6.323 5.685 1.00 98.50 104 LEU A O 1
ATOM 850 N N . PHE A 1 105 ? 0.386 -4.581 4.311 1.00 98.50 105 PHE A N 1
AT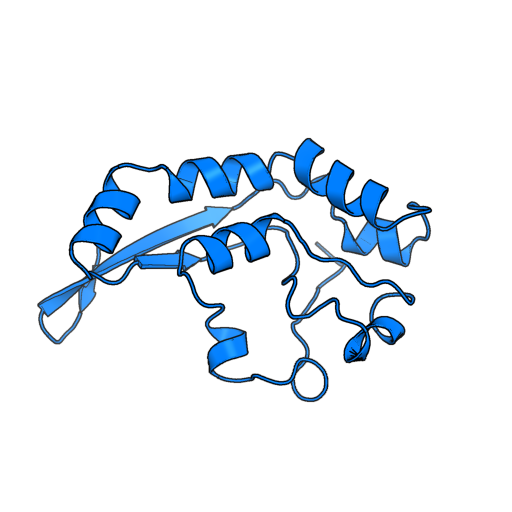OM 851 C CA . PHE A 1 105 ? -0.982 -4.364 4.782 1.00 98.50 105 PHE A CA 1
ATOM 852 C C . PHE A 1 105 ? -1.868 -5.593 4.533 1.00 98.50 105 PHE A C 1
ATOM 854 O O . PHE A 1 105 ? -2.558 -6.030 5.454 1.00 98.50 105 PHE A O 1
ATOM 861 N N . GLU A 1 106 ? -1.805 -6.199 3.341 1.00 98.38 106 GLU A N 1
ATOM 862 C CA . GLU A 1 106 ? -2.557 -7.428 3.040 1.00 98.38 106 GLU A CA 1
ATOM 863 C C . GLU A 1 106 ? -2.175 -8.578 3.985 1.00 98.38 106 GLU A C 1
ATOM 865 O O . GLU A 1 106 ? -3.045 -9.204 4.595 1.00 98.38 106 GLU A O 1
ATOM 870 N N . LYS A 1 107 ? -0.873 -8.814 4.190 1.00 98.31 107 LYS A N 1
ATOM 871 C CA . LYS A 1 107 ? -0.364 -9.838 5.121 1.00 98.31 107 LYS A CA 1
ATOM 872 C C . LYS A 1 107 ? -0.797 -9.599 6.570 1.00 98.31 107 LYS A C 1
ATOM 874 O O . LYS A 1 107 ? -0.980 -10.563 7.309 1.00 98.31 107 LYS A O 1
ATOM 879 N N . ALA A 1 108 ? -0.982 -8.343 6.969 1.00 97.81 108 ALA A N 1
ATOM 880 C CA . ALA A 1 108 ? -1.487 -7.958 8.285 1.00 97.81 108 ALA A CA 1
ATOM 881 C C . ALA A 1 108 ? -3.025 -8.022 8.404 1.00 97.81 108 ALA A C 1
ATOM 883 O O . ALA A 1 108 ? -3.587 -7.601 9.417 1.00 97.81 108 ALA A O 1
ATOM 884 N N . GLY A 1 109 ? -3.719 -8.540 7.385 1.00 97.38 109 GLY A N 1
ATOM 885 C CA . GLY A 1 109 ? -5.170 -8.725 7.386 1.00 97.38 109 GLY A CA 1
ATOM 886 C C . GLY A 1 109 ? -5.969 -7.482 6.993 1.00 97.38 109 GLY A C 1
ATOM 887 O O . GLY A 1 109 ? -7.179 -7.449 7.213 1.00 97.38 109 GLY A O 1
ATOM 888 N N . PHE A 1 110 ? -5.326 -6.457 6.427 1.00 98.12 110 PHE A N 1
ATOM 889 C CA . PHE A 1 110 ? -6.044 -5.362 5.779 1.00 98.12 110 PHE A CA 1
ATOM 890 C C . PHE A 1 110 ? -6.467 -5.768 4.367 1.00 98.12 110 PHE A C 1
ATOM 892 O O . PHE A 1 110 ? -5.832 -6.588 3.710 1.00 98.12 110 PHE A O 1
ATOM 899 N N . HIS A 1 111 ? -7.534 -5.143 3.880 1.00 97.56 111 HIS A N 1
ATOM 900 C CA . HIS A 1 111 ? -8.023 -5.339 2.522 1.00 97.56 111 HIS A CA 1
ATOM 901 C C . HIS A 1 111 ? -8.007 -4.013 1.768 1.00 97.56 111 HIS A C 1
ATOM 903 O O . HIS A 1 111 ? -8.448 -2.987 2.289 1.00 97.56 111 HIS A O 1
ATOM 909 N N . ASP A 1 112 ? -7.534 -4.041 0.523 1.00 97.56 112 ASP A N 1
ATOM 910 C CA . ASP A 1 112 ? -7.674 -2.919 -0.402 1.00 97.56 112 ASP A CA 1
ATOM 911 C C . ASP A 1 112 ? -9.171 -2.721 -0.704 1.00 97.56 112 ASP A C 1
ATOM 913 O O . ASP A 1 112 ? -9.821 -3.539 -1.368 1.00 97.56 112 ASP A O 1
ATOM 917 N N . ALA A 1 113 ? -9.743 -1.641 -0.166 1.00 96.62 113 ALA A N 1
ATOM 918 C CA . ALA A 1 113 ? -11.170 -1.353 -0.276 1.00 96.62 113 ALA A CA 1
ATOM 919 C C . ALA A 1 113 ? -11.613 -1.162 -1.736 1.00 96.62 113 ALA A C 1
ATOM 921 O O . ALA A 1 113 ? -12.714 -1.578 -2.103 1.00 96.62 113 ALA A O 1
ATOM 922 N N . TYR A 1 114 ? -10.754 -0.588 -2.588 1.00 96.38 114 TYR A N 1
ATOM 923 C CA . TYR A 1 114 ? -11.062 -0.416 -4.004 1.00 96.38 114 TYR A CA 1
ATOM 924 C C . TYR A 1 114 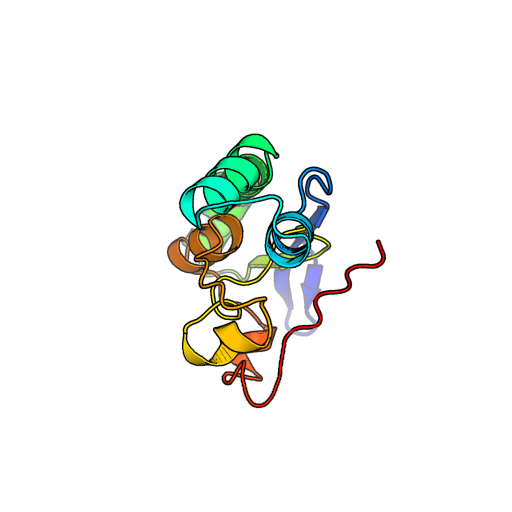? -11.103 -1.769 -4.711 1.00 96.38 114 TYR A C 1
ATOM 926 O O . TYR A 1 114 ? -12.049 -2.038 -5.449 1.00 96.38 114 TYR A O 1
ATOM 934 N N . ARG A 1 115 ? -10.138 -2.654 -4.436 1.00 97.19 115 ARG A N 1
ATOM 935 C CA . ARG A 1 115 ? -10.093 -4.003 -5.031 1.00 97.19 115 ARG A CA 1
ATOM 936 C C . ARG A 1 115 ? -11.156 -4.947 -4.492 1.00 97.19 115 ARG A C 1
ATOM 938 O O . ARG A 1 115 ? -11.585 -5.843 -5.210 1.00 97.19 115 ARG A O 1
ATOM 945 N N . THR A 1 116 ? -11.645 -4.704 -3.284 1.00 96.88 116 THR A N 1
ATOM 946 C CA . THR A 1 116 ? -12.791 -5.437 -2.733 1.00 96.88 116 THR A CA 1
ATOM 947 C C . THR A 1 116 ? -14.068 -5.160 -3.537 1.00 96.88 116 THR A C 1
ATOM 949 O O . THR A 1 116 ? -14.843 -6.077 -3.795 1.00 96.88 116 THR A O 1
ATOM 952 N N . ILE A 1 117 ? -14.278 -3.913 -3.975 1.00 97.38 117 ILE A N 1
ATOM 953 C CA . ILE A 1 117 ? -15.453 -3.510 -4.772 1.00 97.38 117 ILE A CA 1
ATOM 954 C C . ILE A 1 117 ? -15.228 -3.758 -6.271 1.00 97.38 117 ILE A C 1
ATOM 956 O O . ILE A 1 117 ? -16.150 -4.160 -6.980 1.00 97.38 117 ILE A O 1
ATOM 960 N N . TYR A 1 118 ? -14.001 -3.548 -6.753 1.00 97.19 118 TYR A N 1
ATOM 961 C CA . TYR A 1 118 ? -13.595 -3.695 -8.151 1.00 97.19 118 TYR A CA 1
ATOM 962 C C . TYR A 1 118 ? -12.421 -4.684 -8.287 1.00 97.19 118 TYR A C 1
ATOM 964 O O . TYR A 1 118 ? -11.265 -4.265 -8.431 1.00 97.19 118 TYR A O 1
ATOM 972 N N . PRO A 1 119 ? -12.685 -6.005 -8.289 1.00 96.38 119 PRO A N 1
ATOM 973 C CA . PRO A 1 119 ? -11.629 -7.019 -8.200 1.00 96.38 119 PRO A CA 1
ATOM 974 C C . PRO A 1 119 ? -10.686 -7.076 -9.404 1.00 96.38 119 PRO A C 1
ATOM 976 O O . PRO A 1 119 ? -9.530 -7.469 -9.278 1.00 96.38 119 PRO A O 1
ATOM 979 N N . SER A 1 120 ? -11.157 -6.693 -10.593 1.00 97.00 120 SER A N 1
ATOM 980 C CA . SER A 1 120 ? -10.356 -6.773 -11.816 1.00 97.00 120 SER A CA 1
ATOM 981 C C . SER A 1 120 ? -9.604 -5.472 -12.081 1.00 97.00 120 SER A C 1
ATOM 983 O O . SER A 1 120 ? -10.190 -4.494 -12.545 1.00 97.00 120 SER A O 1
ATOM 985 N N . ALA A 1 121 ? -8.283 -5.482 -11.892 1.00 95.94 121 ALA A N 1
ATOM 986 C CA . ALA A 1 121 ? -7.406 -4.373 -12.286 1.00 95.94 121 ALA A CA 1
ATOM 987 C C . ALA A 1 121 ? -7.370 -4.141 -13.813 1.00 95.94 121 ALA A C 1
ATOM 989 O O . ALA A 1 121 ? -7.017 -3.056 -14.283 1.00 95.94 121 ALA A O 1
ATOM 990 N N . VAL A 1 122 ? -7.770 -5.141 -14.610 1.00 96.12 122 VAL A N 1
ATOM 991 C CA . VAL A 1 122 ? -7.899 -5.010 -16.069 1.00 96.12 122 VAL A CA 1
ATOM 992 C C . VAL A 1 122 ? -9.137 -4.185 -16.428 1.00 96.12 122 VAL A C 1
ATOM 994 O O . VAL A 1 122 ? -9.020 -3.248 -17.221 1.00 96.12 122 VAL A O 1
ATOM 997 N N . ILE A 1 123 ? -10.293 -4.496 -15.832 1.00 96.69 123 ILE A N 1
ATOM 998 C CA . ILE A 1 123 ? -11.575 -3.822 -16.115 1.00 96.69 123 ILE A CA 1
ATOM 999 C C . ILE A 1 123 ? -11.633 -2.453 -15.426 1.00 96.69 123 ILE A C 1
ATOM 1001 O O . ILE A 1 123 ? -12.024 -1.465 -16.041 1.00 96.69 123 ILE A O 1
ATOM 1005 N N . ASN A 1 124 ? -11.196 -2.3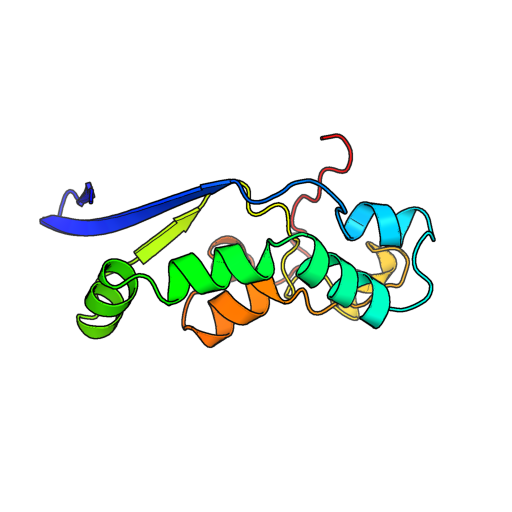83 -14.168 1.00 96.06 124 ASN A N 1
ATOM 1006 C CA . ASN A 1 124 ? -11.225 -1.188 -13.331 1.00 96.06 124 ASN A CA 1
ATOM 1007 C C . ASN A 1 124 ? -9.797 -0.859 -12.857 1.00 96.06 124 ASN A C 1
ATOM 1009 O O . ASN A 1 124 ? -9.403 -1.254 -11.755 1.00 96.06 124 ASN A O 1
ATOM 1013 N N . PRO A 1 125 ? -8.973 -0.195 -13.685 1.00 91.69 125 PRO A N 1
ATOM 1014 C CA . PRO A 1 125 ? -7.614 0.162 -13.291 1.00 91.69 125 PRO A CA 1
ATOM 1015 C C . PRO A 1 125 ? -7.608 1.161 -12.132 1.00 91.69 125 PRO A C 1
ATOM 1017 O O . PRO A 1 125 ? -8.425 2.082 -12.095 1.00 91.69 125 PRO A O 1
ATOM 1020 N N . GLY A 1 126 ? -6.653 1.002 -11.213 1.00 83.94 126 GLY A N 1
ATOM 1021 C CA . GLY A 1 126 ? -6.331 2.047 -10.250 1.00 83.94 126 GLY A CA 1
ATOM 1022 C C . GLY A 1 126 ? -5.752 3.258 -10.980 1.00 83.94 126 GLY A C 1
ATOM 1023 O O . GLY A 1 126 ? -5.063 3.116 -11.995 1.00 83.94 126 GLY A O 1
ATOM 1024 N N . LYS A 1 127 ? -6.048 4.465 -10.494 1.00 74.44 127 LYS A N 1
ATOM 1025 C CA . LYS A 1 127 ? -5.450 5.685 -11.044 1.00 74.44 127 LYS A CA 1
ATOM 1026 C C . LYS A 1 127 ? -4.048 5.854 -10.466 1.00 74.44 127 LYS A C 1
ATOM 1028 O O . LYS A 1 127 ? -3.907 6.090 -9.273 1.00 74.44 127 LYS A O 1
ATOM 1033 N N . CYS A 1 128 ? -3.032 5.754 -11.314 1.00 61.91 128 CYS A N 1
ATOM 1034 C CA . CYS A 1 128 ? -1.666 6.150 -10.992 1.00 61.91 128 CYS A CA 1
ATOM 1035 C C . CYS A 1 128 ? -1.411 7.489 -11.692 1.00 61.91 128 CYS A C 1
ATOM 1037 O O . CYS A 1 128 ? -1.174 7.512 -12.898 1.00 61.91 128 CYS A O 1
ATOM 1039 N N . ASN A 1 129 ? -1.543 8.605 -10.974 1.00 54.69 129 ASN A N 1
ATOM 1040 C CA . ASN A 1 129 ? -1.218 9.914 -11.539 1.00 54.69 129 ASN A CA 1
ATOM 1041 C C . ASN A 1 129 ? 0.304 10.082 -11.501 1.00 54.69 129 ASN A C 1
ATOM 1043 O O . ASN A 1 129 ? 0.911 9.933 -10.448 1.00 54.69 129 ASN A O 1
ATOM 1047 N N . LEU A 1 130 ? 0.914 10.370 -12.648 1.00 52.56 130 LEU A N 1
ATOM 1048 C CA . LEU A 1 130 ? 2.361 10.597 -12.775 1.00 52.56 130 LEU A CA 1
ATOM 1049 C C . LEU A 1 130 ? 2.734 12.085 -12.644 1.00 52.56 130 LEU A C 1
ATOM 1051 O O . LEU A 1 130 ? 3.894 12.438 -12.809 1.00 52.56 130 LEU A O 1
ATOM 1055 N N . GLU A 1 131 ? 1.747 12.950 -12.397 1.00 40.34 131 GLU A N 1
ATOM 1056 C CA . GLU A 1 131 ? 1.875 14.415 -12.453 1.00 40.34 131 GLU A CA 1
ATOM 1057 C C . GLU A 1 131 ? 1.951 15.101 -11.073 1.00 40.34 131 GLU A C 1
ATOM 1059 O O . GLU A 1 131 ? 1.704 16.301 -10.983 1.00 40.34 131 GLU A O 1
ATOM 1064 N N . SER A 1 132 ? 2.257 14.375 -9.992 1.00 38.22 132 SER A N 1
ATOM 1065 C CA . SER A 1 132 ? 2.397 14.949 -8.639 1.00 38.22 132 SER A CA 1
ATOM 1066 C C . SER A 1 132 ? 3.837 15.302 -8.285 1.00 38.22 132 SER A C 1
ATOM 1068 O O . SER A 1 132 ? 4.679 14.377 -8.368 1.00 38.22 132 SER A O 1
#

Radius of gyration: 15.87 Å; Cα contacts (8 Å, |Δi|>4): 179; chains: 1; bounding box: 42×25×41 Å

Organism: Cylicocyclus nassatus (NCBI:txid53992)

Secondary structure (DSSP, 8-state):
-EE-TTS-EEEEEEEE---SS-HHHHHHTT--SSHHHHHHHHHHTTHHHHHHHHHT-HHHHHHHHTT--EEEEEE--S--TTTSSTTTGGGTTT-----HHHHHHHHTT---HHHHH---TTTS-----S--

Sequence (132 aa):
MVETENQRPLLIWSAHFNFKMFGPVAAQLEMAITSEELISSEYRSGRVRNAEEILDHPLVNEWQRRGLPVVVAGDLNTPSHLDWTVATRKRHGDWVVRWPVTELFEKAGFHDAYRTIYPSAVINPGKCNLES